Protein AF-S8CR23-F1 (afdb_monomer)

Radius of gyration: 21.3 Å; Cα contacts (8 Å, |Δi|>4): 115; chains: 1; bounding box: 45×24×59 Å

pLDDT: mean 76.9, std 15.99, range [38.66, 95.25]

Sequence (127 aa):
GEKVNIQELATNLATYKEQLQQVRELLADDPGNTEYLDMEKELSEVIALTEELLVAAKQSDGSSGHVSGNSSHLPSHASDDGAKFPVGTKVQAVWSEDGEWYDATVEAHTPNGYYVCYDGWGNREEV

Structure (mmCIF, N/CA/C/O backbone):
data_AF-S8CR23-F1
#
_entry.id   AF-S8CR23-F1
#
loop_
_atom_site.group_PDB
_atom_site.id
_atom_site.type_symbol
_atom_site.label_atom_id
_atom_site.label_alt_id
_atom_site.label_comp_id
_atom_site.label_asym_id
_atom_site.label_entity_id
_atom_site.label_seq_id
_atom_site.pdbx_PDB_ins_code
_atom_site.Cartn_x
_atom_site.Cartn_y
_atom_site.Cartn_z
_atom_site.occupancy
_atom_site.B_iso_or_equiv
_atom_site.auth_seq_id
_atom_site.auth_comp_id
_atom_site.auth_asym_id
_atom_site.auth_atom_id
_atom_site.pdbx_PDB_model_num
ATOM 1 N N . GLY A 1 1 ? 18.744 17.450 -7.350 1.00 40.81 1 GLY A N 1
ATOM 2 C CA . GLY A 1 1 ? 18.681 15.990 -7.504 1.00 40.81 1 GLY A CA 1
ATOM 3 C C . GLY A 1 1 ? 18.813 15.412 -6.127 1.00 40.81 1 GLY A C 1
ATOM 4 O O . GLY A 1 1 ? 19.928 15.343 -5.626 1.00 40.81 1 GLY A O 1
ATOM 5 N N . GLU A 1 2 ? 17.680 15.162 -5.485 1.00 50.97 2 GLU A N 1
ATOM 6 C CA . GLU A 1 2 ? 17.620 14.641 -4.124 1.00 50.97 2 GLU A CA 1
ATOM 7 C C . GLU A 1 2 ? 18.174 13.217 -4.149 1.00 50.97 2 GLU A C 1
ATOM 9 O O . GLU A 1 2 ? 17.614 12.329 -4.789 1.00 50.97 2 GLU A O 1
ATOM 14 N N . LYS A 1 3 ? 19.354 13.016 -3.560 1.00 52.97 3 LYS A N 1
ATOM 15 C CA . LYS A 1 3 ? 19.895 11.673 -3.385 1.00 52.97 3 LYS A CA 1
ATOM 16 C C . LYS A 1 3 ? 19.106 11.054 -2.247 1.00 52.97 3 LYS A C 1
ATOM 18 O O . LYS A 1 3 ? 19.399 11.329 -1.089 1.00 52.97 3 LYS A O 1
ATOM 23 N N . VAL A 1 4 ? 18.091 10.276 -2.594 1.00 58.81 4 VAL A N 1
ATOM 24 C CA . VAL A 1 4 ? 17.338 9.450 -1.655 1.00 58.81 4 VAL A CA 1
ATOM 25 C C . VAL A 1 4 ? 18.340 8.629 -0.835 1.00 58.81 4 VAL A C 1
ATOM 27 O O . VAL A 1 4 ? 19.022 7.749 -1.364 1.00 58.81 4 VAL A O 1
ATOM 30 N N . ASN A 1 5 ? 18.502 8.966 0.447 1.00 80.06 5 ASN A N 1
ATOM 31 C CA . ASN A 1 5 ? 19.404 8.243 1.336 1.00 80.06 5 ASN A CA 1
ATOM 32 C C . ASN A 1 5 ? 18.710 6.951 1.760 1.00 80.06 5 ASN A C 1
ATOM 34 O O . ASN A 1 5 ? 17.889 6.945 2.670 1.00 80.06 5 ASN A O 1
ATOM 38 N N . ILE A 1 6 ? 19.076 5.841 1.120 1.00 82.75 6 ILE A N 1
ATOM 39 C CA . ILE A 1 6 ? 18.570 4.490 1.421 1.00 82.75 6 ILE A CA 1
ATOM 40 C C . ILE A 1 6 ? 18.614 4.187 2.929 1.00 82.75 6 ILE A C 1
ATOM 42 O O . ILE A 1 6 ? 17.702 3.570 3.471 1.00 82.75 6 ILE A O 1
ATOM 46 N N . GLN A 1 7 ? 19.658 4.650 3.624 1.00 82.50 7 GLN A N 1
ATOM 47 C CA . GLN A 1 7 ? 19.806 4.469 5.069 1.00 82.50 7 GLN A CA 1
ATOM 48 C C . GLN A 1 7 ? 18.774 5.264 5.887 1.00 82.50 7 GLN A C 1
ATOM 50 O O . GLN A 1 7 ? 18.305 4.782 6.917 1.00 82.50 7 GLN A O 1
ATOM 55 N N . GLU A 1 8 ? 18.409 6.461 5.433 1.00 85.75 8 GLU A N 1
ATOM 56 C CA . GLU A 1 8 ? 17.377 7.283 6.068 1.00 85.75 8 GLU A CA 1
ATOM 57 C C . GLU A 1 8 ? 15.997 6.659 5.854 1.00 85.75 8 GLU A C 1
ATOM 59 O O . GLU A 1 8 ? 15.269 6.462 6.823 1.00 85.75 8 GLU A O 1
ATOM 64 N N . LEU A 1 9 ? 15.694 6.217 4.626 1.00 85.44 9 LEU A N 1
ATOM 65 C CA . LEU A 1 9 ? 14.462 5.478 4.330 1.00 85.44 9 LEU A CA 1
ATOM 66 C C . LEU A 1 9 ? 14.331 4.215 5.190 1.00 85.44 9 LEU A C 1
ATOM 68 O O . LEU A 1 9 ? 13.275 3.978 5.762 1.00 85.44 9 LEU A O 1
ATOM 72 N N . ALA A 1 10 ? 15.406 3.437 5.347 1.00 86.12 10 ALA A N 1
ATOM 73 C CA . ALA A 1 10 ? 15.400 2.239 6.189 1.00 86.12 10 ALA A CA 1
ATOM 74 C C . ALA A 1 10 ? 15.130 2.555 7.671 1.00 86.12 10 ALA A C 1
ATOM 76 O O . ALA A 1 10 ? 14.446 1.796 8.358 1.00 86.12 10 ALA A O 1
ATOM 77 N N . THR A 1 11 ? 15.670 3.673 8.163 1.00 90.38 11 THR A N 1
ATOM 78 C CA . THR A 1 11 ? 15.499 4.113 9.556 1.00 90.38 11 THR A CA 1
ATOM 79 C C . THR A 1 11 ? 14.073 4.610 9.798 1.00 90.38 11 THR A C 1
ATOM 81 O O . THR A 1 11 ? 13.433 4.211 10.774 1.00 90.38 11 THR A O 1
ATOM 84 N N . ASN A 1 12 ? 13.548 5.423 8.878 1.00 88.81 12 ASN A N 1
ATOM 85 C CA . ASN A 1 12 ? 12.168 5.902 8.916 1.00 88.81 12 ASN A CA 1
ATOM 86 C C . ASN A 1 12 ? 11.183 4.731 8.830 1.00 88.81 12 ASN A C 1
ATOM 88 O O . ASN A 1 12 ? 10.279 4.638 9.652 1.00 88.81 12 ASN A O 1
ATOM 92 N N . LEU A 1 13 ? 11.424 3.772 7.932 1.00 89.44 13 LEU A N 1
ATOM 93 C CA . LEU A 1 13 ? 10.622 2.557 7.806 1.00 89.44 13 LEU A CA 1
ATOM 94 C C . LEU A 1 13 ? 10.525 1.777 9.124 1.00 89.44 13 LEU A C 1
ATOM 96 O O . LEU A 1 13 ? 9.437 1.368 9.523 1.00 89.44 13 LEU A O 1
ATOM 100 N N . ALA A 1 14 ? 11.656 1.559 9.802 1.00 91.31 14 ALA A N 1
ATOM 101 C CA . ALA A 1 14 ? 11.671 0.865 11.088 1.00 91.31 14 ALA A CA 1
ATOM 102 C C . ALA A 1 14 ? 10.829 1.608 12.137 1.00 91.31 14 ALA A C 1
ATOM 104 O O . ALA A 1 14 ? 10.084 0.982 12.886 1.00 91.31 14 ALA A O 1
ATOM 105 N N . THR A 1 15 ? 10.901 2.940 12.129 1.00 93.38 15 THR A N 1
ATOM 106 C CA . THR A 1 15 ? 10.128 3.802 13.031 1.00 93.38 15 THR A CA 1
ATOM 107 C C . THR A 1 15 ? 8.630 3.700 12.747 1.00 93.38 15 THR A C 1
ATOM 109 O O . THR A 1 15 ? 7.846 3.486 13.667 1.00 93.38 15 THR A O 1
ATOM 112 N N . TYR A 1 16 ? 8.224 3.773 11.477 1.00 90.94 16 TYR A N 1
ATOM 113 C CA . TYR A 1 16 ? 6.819 3.646 11.087 1.00 90.94 16 TYR A CA 1
ATOM 114 C C . TYR A 1 16 ? 6.245 2.270 11.442 1.00 90.94 16 TYR A C 1
ATOM 116 O O . TYR A 1 16 ? 5.120 2.175 11.925 1.00 90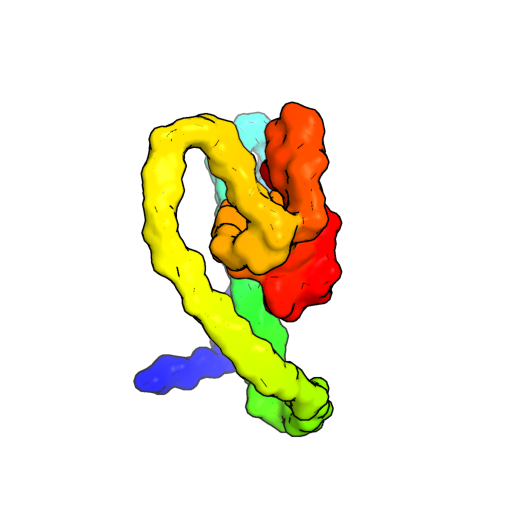.94 16 TYR A O 1
ATOM 124 N N . LYS A 1 17 ? 7.026 1.193 11.285 1.00 89.12 17 LYS A N 1
ATOM 125 C CA . LYS A 1 17 ? 6.604 -0.157 11.699 1.00 89.12 17 LYS A CA 1
ATOM 126 C C . LYS A 1 17 ? 6.379 -0.265 13.207 1.00 89.12 17 LYS A C 1
ATOM 128 O O . LYS A 1 17 ? 5.426 -0.920 13.625 1.00 89.12 17 LYS A O 1
ATOM 133 N N . GLU A 1 18 ? 7.222 0.379 14.011 1.00 95.25 18 GLU A N 1
ATOM 134 C CA . GLU A 1 18 ? 7.052 0.422 15.467 1.00 95.25 18 GLU A CA 1
ATOM 135 C C . GLU A 1 18 ? 5.790 1.208 15.853 1.00 95.25 18 GLU A C 1
ATOM 137 O O . GLU A 1 18 ? 4.976 0.728 16.640 1.00 95.25 18 GLU A O 1
ATOM 142 N N . GLN A 1 19 ? 5.558 2.358 15.217 1.00 92.25 19 GLN A N 1
ATOM 143 C CA . GLN A 1 19 ? 4.337 3.144 15.410 1.00 92.25 19 GLN A CA 1
ATOM 144 C C . GLN A 1 19 ? 3.077 2.352 15.029 1.00 92.25 19 GLN A C 1
ATOM 146 O O . GLN A 1 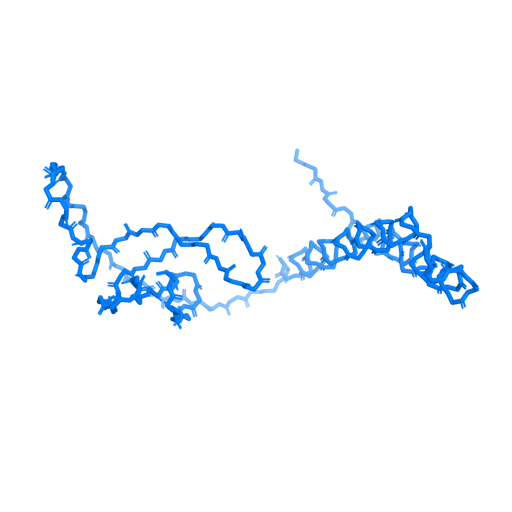19 ? 2.093 2.379 15.765 1.00 92.25 19 GLN A O 1
ATOM 151 N N . LEU A 1 20 ? 3.114 1.576 13.941 1.00 92.94 20 LEU A N 1
ATOM 152 C CA . LEU A 1 20 ? 1.986 0.744 13.512 1.00 92.94 20 LEU A CA 1
ATOM 153 C C . LEU A 1 20 ? 1.669 -0.330 14.551 1.00 92.94 20 LEU A C 1
ATOM 155 O O . LEU A 1 20 ? 0.506 -0.617 14.823 1.00 92.94 20 LEU A O 1
ATOM 159 N N . GLN A 1 21 ? 2.702 -0.909 15.163 1.00 92.19 21 GLN A N 1
ATOM 160 C CA . GLN A 1 21 ? 2.526 -1.868 16.245 1.00 92.19 21 GLN A CA 1
ATOM 161 C C . GLN A 1 21 ? 1.875 -1.226 17.477 1.00 92.19 21 GLN A C 1
ATOM 163 O O . GLN A 1 21 ? 0.982 -1.830 18.065 1.00 92.19 21 GLN A O 1
ATOM 168 N N . GLN A 1 22 ? 2.277 -0.008 17.845 1.00 93.12 22 GLN A N 1
ATOM 169 C CA . GLN A 1 22 ? 1.670 0.719 18.964 1.00 93.12 22 GLN A CA 1
ATOM 170 C C . GLN A 1 22 ? 0.199 1.057 18.697 1.00 93.12 22 GLN A C 1
ATOM 172 O O . GLN A 1 22 ? -0.643 0.851 19.568 1.00 93.12 22 GLN A O 1
ATOM 177 N N . VAL A 1 23 ? -0.132 1.513 17.485 1.00 91.69 23 VAL A N 1
ATOM 178 C CA . VAL A 1 23 ? -1.521 1.787 17.081 1.00 91.69 23 VAL A CA 1
ATOM 179 C C . VAL A 1 23 ? -2.359 0.508 17.115 1.00 91.69 23 VAL A C 1
ATOM 181 O O . VAL A 1 23 ? -3.474 0.521 17.626 1.00 91.69 23 VAL A O 1
ATOM 184 N N . ARG A 1 24 ? -1.804 -0.624 16.668 1.00 89.44 24 ARG A N 1
ATOM 185 C CA . ARG A 1 24 ? -2.459 -1.939 16.756 1.00 89.44 24 ARG A CA 1
ATOM 186 C C . ARG A 1 24 ? -2.707 -2.403 18.183 1.00 89.44 24 ARG A C 1
ATOM 188 O O . ARG A 1 24 ? -3.736 -3.017 18.443 1.00 89.44 24 ARG A O 1
ATOM 195 N N . GLU A 1 25 ? -1.784 -2.132 19.100 1.00 92.75 25 GLU A N 1
ATOM 196 C CA . GLU A 1 25 ? -1.972 -2.442 20.519 1.00 92.75 25 GLU A CA 1
ATOM 197 C C . GLU A 1 25 ? -3.094 -1.589 21.125 1.00 92.75 25 GLU A C 1
ATOM 199 O O . GLU A 1 25 ? -3.952 -2.116 21.830 1.00 92.75 25 GLU A O 1
ATOM 204 N N . LEU A 1 26 ? -3.158 -0.302 20.773 1.00 91.06 26 LEU A N 1
ATOM 205 C CA . LEU A 1 26 ? -4.249 0.585 21.186 1.00 91.06 26 LEU A CA 1
ATOM 206 C C . LEU A 1 26 ? -5.597 0.167 20.580 1.00 91.06 26 LEU A C 1
ATOM 208 O O . LEU A 1 26 ? -6.602 0.172 21.282 1.00 91.06 26 LEU A O 1
ATOM 212 N N . LEU A 1 27 ? -5.621 -0.264 19.316 1.00 89.56 27 LEU A N 1
ATOM 213 C CA . LEU A 1 27 ? -6.810 -0.830 18.665 1.00 89.56 27 LEU A CA 1
ATOM 214 C C . LEU A 1 27 ? -7.241 -2.173 19.258 1.00 89.56 27 LEU A C 1
ATOM 216 O O . LEU A 1 27 ? -8.412 -2.531 19.169 1.00 89.56 27 LEU A O 1
ATOM 220 N N . ALA A 1 28 ? -6.322 -2.937 19.849 1.00 90.19 28 ALA A N 1
ATOM 221 C CA . ALA A 1 28 ? -6.676 -4.164 20.552 1.00 90.19 28 ALA A CA 1
ATOM 222 C C . ALA A 1 28 ? -7.431 -3.873 21.861 1.00 90.19 28 ALA A C 1
ATOM 224 O O . ALA A 1 28 ? -8.288 -4.669 22.249 1.00 90.19 28 ALA A O 1
ATOM 225 N N . ASP A 1 29 ? -7.126 -2.748 22.515 1.00 91.81 29 ASP A N 1
ATOM 226 C CA . ASP A 1 29 ? -7.823 -2.278 23.718 1.00 91.81 29 ASP A CA 1
ATOM 227 C C . ASP A 1 29 ? -9.133 -1.543 23.369 1.00 91.81 29 ASP A C 1
ATOM 229 O O . ASP A 1 29 ? -10.167 -1.809 23.984 1.00 91.81 29 ASP A O 1
ATOM 233 N N . ASP A 1 30 ? -9.124 -0.701 22.326 1.00 91.12 30 ASP A N 1
ATOM 234 C CA . ASP A 1 30 ? -10.298 0.025 21.825 1.00 91.12 30 ASP A CA 1
ATOM 235 C C . ASP A 1 30 ? -10.480 -0.113 20.296 1.00 91.12 30 ASP A C 1
ATOM 237 O O . ASP A 1 30 ? -10.126 0.783 19.521 1.00 91.12 30 ASP A O 1
ATOM 241 N N . PRO A 1 31 ? -11.078 -1.224 19.823 1.00 86.50 31 PRO A N 1
ATOM 242 C CA . PRO A 1 31 ? -11.252 -1.495 18.391 1.00 86.50 31 PRO A CA 1
ATOM 243 C C . PRO A 1 31 ? -12.283 -0.582 17.711 1.00 86.50 31 PRO A C 1
ATOM 245 O O . PRO A 1 31 ? -12.432 -0.618 16.491 1.00 86.50 31 PRO A O 1
ATOM 248 N N . GLY A 1 32 ? -13.035 0.204 18.489 1.00 87.69 32 GLY A N 1
ATOM 249 C CA . GLY A 1 32 ? -14.004 1.175 17.988 1.00 87.69 32 GLY A CA 1
ATOM 250 C C . GLY A 1 32 ? -13.413 2.556 17.711 1.00 87.69 32 GLY A C 1
ATOM 251 O O . GLY A 1 32 ? -14.145 3.411 17.206 1.00 87.69 32 GLY A O 1
ATOM 252 N N . ASN A 1 33 ? -12.134 2.797 18.033 1.00 89.00 33 ASN A N 1
ATOM 253 C CA . ASN A 1 33 ? -11.539 4.109 17.827 1.00 89.00 33 ASN A CA 1
ATOM 254 C C . ASN A 1 33 ? -11.218 4.347 16.349 1.00 89.00 33 ASN A C 1
ATOM 256 O O . ASN A 1 33 ? -10.214 3.865 15.821 1.00 89.00 33 ASN A O 1
ATOM 260 N N . THR A 1 34 ? -12.056 5.145 15.692 1.00 90.12 34 THR A N 1
ATOM 261 C CA . THR A 1 34 ? -11.879 5.507 14.284 1.00 90.12 34 THR A CA 1
ATOM 262 C C . THR A 1 34 ? -10.564 6.242 14.041 1.00 90.12 34 THR A C 1
ATOM 264 O O . THR A 1 34 ? -9.928 5.979 13.033 1.00 90.12 34 THR A O 1
ATOM 267 N N . GLU A 1 35 ? -10.091 7.069 14.984 1.00 91.62 35 GLU A N 1
ATOM 268 C CA . GLU A 1 35 ? -8.811 7.778 14.822 1.00 91.62 35 GLU A CA 1
ATOM 269 C C . GLU A 1 35 ? -7.620 6.815 14.739 1.00 91.62 35 GLU A C 1
ATOM 271 O O . GLU A 1 35 ? -6.702 7.034 13.951 1.00 91.62 35 GLU A O 1
ATOM 276 N N . TYR A 1 36 ? -7.628 5.730 15.521 1.00 89.94 36 TYR A N 1
ATOM 277 C CA . TYR A 1 36 ? -6.573 4.719 15.440 1.00 89.94 36 TYR A CA 1
ATOM 278 C C . TYR A 1 36 ? -6.713 3.835 14.198 1.00 89.94 36 TYR A C 1
ATOM 280 O O . TYR A 1 36 ? -5.697 3.422 13.649 1.00 89.94 36 TYR A O 1
ATOM 288 N N . LEU A 1 37 ? -7.936 3.570 13.727 1.00 86.19 37 LEU A N 1
ATOM 289 C CA . LEU A 1 37 ? -8.165 2.834 12.477 1.00 86.19 37 LEU A CA 1
ATOM 290 C C . LEU A 1 37 ? -7.668 3.622 11.260 1.00 86.19 37 LEU A C 1
ATOM 292 O O . LEU A 1 37 ? -6.985 3.060 10.404 1.00 86.19 37 LEU A O 1
ATOM 296 N N . ASP A 1 38 ? -7.976 4.919 11.199 1.00 91.44 38 ASP A N 1
ATOM 297 C CA . ASP A 1 38 ? -7.472 5.811 10.156 1.00 91.44 38 ASP A CA 1
ATOM 298 C C . ASP A 1 38 ? -5.939 5.903 10.226 1.00 91.44 38 ASP A C 1
ATOM 300 O O . ASP A 1 38 ? -5.266 5.682 9.220 1.00 91.44 38 ASP A O 1
ATOM 304 N N . MET A 1 39 ? -5.372 6.081 11.425 1.00 89.38 39 MET A N 1
ATOM 305 C CA . MET A 1 39 ? -3.919 6.128 11.615 1.00 89.38 39 MET A CA 1
ATOM 306 C C . MET A 1 39 ? -3.223 4.809 11.247 1.00 89.38 39 MET A C 1
ATOM 308 O O . MET A 1 39 ? -2.139 4.842 10.670 1.00 89.38 39 MET A O 1
ATOM 312 N N . GLU A 1 40 ? -3.819 3.646 11.544 1.00 89.81 40 GLU A N 1
ATOM 313 C CA . GLU A 1 40 ? -3.293 2.344 11.109 1.00 89.81 40 GLU A CA 1
ATOM 314 C C . GLU A 1 40 ? -3.221 2.279 9.581 1.00 89.81 40 GLU A C 1
ATOM 316 O O . GLU A 1 40 ? -2.192 1.889 9.021 1.00 89.81 40 GLU A O 1
ATOM 321 N N . LYS A 1 41 ? -4.302 2.692 8.910 1.00 88.75 41 LYS A N 1
ATOM 322 C CA . LYS A 1 41 ? -4.408 2.667 7.453 1.00 88.75 41 LYS A CA 1
ATOM 323 C C . LYS A 1 41 ? -3.394 3.610 6.805 1.00 88.75 41 LYS A C 1
ATOM 325 O O . LYS A 1 41 ? -2.614 3.159 5.968 1.00 88.75 41 LYS A O 1
ATOM 330 N N . GLU A 1 42 ? -3.357 4.874 7.220 1.00 91.38 42 GLU A N 1
ATOM 331 C CA . GLU A 1 42 ? -2.413 5.871 6.698 1.00 91.38 42 GLU A CA 1
ATOM 332 C C . GLU A 1 42 ? -0.961 5.424 6.906 1.00 91.38 42 GLU A C 1
ATOM 334 O O . GLU A 1 42 ? -0.139 5.468 5.990 1.00 91.38 42 GLU A O 1
ATOM 339 N N . LEU A 1 43 ? -0.636 4.924 8.100 1.00 91.31 43 LEU A N 1
ATOM 340 C CA . LEU A 1 43 ? 0.717 4.486 8.417 1.00 91.31 43 LEU A CA 1
ATOM 341 C C . LEU A 1 43 ? 1.119 3.235 7.626 1.00 91.31 43 LEU A C 1
ATOM 343 O O . LEU A 1 43 ? 2.276 3.113 7.222 1.00 91.31 43 LEU A O 1
ATOM 347 N N . SER A 1 44 ? 0.177 2.325 7.362 1.00 86.00 44 SER A N 1
ATOM 348 C CA . SER A 1 44 ? 0.420 1.155 6.514 1.00 86.00 44 SER A CA 1
ATOM 349 C C . SER A 1 44 ? 0.744 1.533 5.063 1.00 86.00 44 SER A C 1
ATOM 351 O O . SER A 1 44 ? 1.667 0.959 4.485 1.00 86.00 44 SER A O 1
ATOM 353 N N . GLU A 1 45 ? 0.069 2.547 4.512 1.00 92.38 45 GLU A N 1
ATOM 354 C CA . GLU A 1 45 ? 0.319 3.068 3.163 1.00 92.38 45 GLU A CA 1
ATOM 355 C C . GLU A 1 45 ? 1.706 3.722 3.073 1.00 92.38 45 GLU A C 1
ATOM 357 O O . GLU A 1 45 ? 2.499 3.405 2.186 1.00 92.38 45 GLU A O 1
ATOM 362 N N . VAL A 1 46 ? 2.066 4.552 4.059 1.00 90.69 46 VAL A N 1
ATOM 363 C CA . VAL A 1 46 ? 3.391 5.193 4.124 1.00 90.69 46 VAL A CA 1
ATOM 364 C C . VAL A 1 46 ? 4.517 4.160 4.229 1.00 90.69 46 VAL A C 1
ATOM 366 O O . VAL A 1 46 ? 5.568 4.321 3.599 1.00 90.69 46 VAL A O 1
ATOM 369 N N . ILE A 1 47 ? 4.316 3.089 5.005 1.00 89.69 47 ILE A N 1
ATOM 370 C CA . ILE A 1 47 ? 5.269 1.975 5.099 1.00 89.69 47 ILE A CA 1
ATOM 371 C C . ILE A 1 47 ? 5.439 1.321 3.729 1.00 89.69 47 ILE A C 1
ATOM 373 O O . ILE A 1 47 ? 6.577 1.200 3.282 1.00 89.69 47 ILE A O 1
ATOM 377 N N . ALA A 1 48 ? 4.346 0.963 3.052 1.00 89.38 48 ALA A N 1
ATOM 378 C CA . ALA A 1 48 ? 4.391 0.305 1.747 1.00 89.38 48 ALA A CA 1
ATOM 379 C C . ALA A 1 48 ? 5.130 1.154 0.698 1.00 89.38 48 ALA A C 1
ATOM 381 O O . ALA A 1 48 ? 6.072 0.672 0.066 1.00 89.38 48 ALA A O 1
ATOM 382 N N . LEU A 1 49 ? 4.796 2.446 0.599 1.00 87.62 49 LEU A N 1
ATOM 383 C CA . LEU A 1 49 ? 5.475 3.388 -0.297 1.00 87.62 49 LEU A CA 1
ATOM 384 C C . LEU A 1 49 ? 6.972 3.508 0.028 1.00 87.62 49 LEU A C 1
ATOM 386 O O . LEU A 1 49 ? 7.821 3.533 -0.862 1.00 87.62 49 LEU A O 1
ATOM 390 N N . THR A 1 50 ? 7.331 3.542 1.314 1.00 87.38 50 THR A N 1
ATOM 391 C CA . THR A 1 50 ? 8.736 3.617 1.742 1.00 87.38 50 THR A CA 1
ATOM 392 C C . THR A 1 50 ? 9.503 2.330 1.410 1.00 87.38 50 THR A C 1
ATOM 394 O O . THR A 1 50 ? 10.673 2.401 1.022 1.00 87.38 50 THR A O 1
ATOM 397 N N . GLU A 1 51 ? 8.874 1.156 1.541 1.00 85.69 51 GLU A N 1
ATOM 398 C CA . GLU A 1 51 ? 9.466 -0.126 1.132 1.00 85.69 51 GLU A CA 1
ATOM 399 C C . GLU A 1 51 ? 9.696 -0.175 -0.377 1.00 85.69 51 GLU A C 1
ATOM 401 O O . GLU A 1 51 ? 10.788 -0.561 -0.800 1.00 85.69 51 GLU A O 1
ATOM 406 N N . GLU A 1 52 ? 8.728 0.276 -1.177 1.00 88.25 52 GLU A N 1
ATOM 407 C CA . GLU A 1 52 ? 8.858 0.350 -2.633 1.00 88.25 52 GLU A CA 1
ATOM 408 C C . GLU A 1 52 ? 10.029 1.250 -3.044 1.00 88.25 52 GLU A C 1
ATOM 410 O O . GLU A 1 52 ? 10.912 0.825 -3.796 1.00 88.25 52 GLU A O 1
ATOM 415 N N . LEU A 1 53 ? 10.110 2.460 -2.482 1.00 86.81 53 LEU A N 1
ATOM 416 C CA . LEU A 1 53 ? 11.212 3.387 -2.747 1.00 86.81 53 LEU A CA 1
ATOM 417 C C . LEU A 1 53 ? 12.571 2.793 -2.358 1.00 86.81 53 LEU A C 1
ATOM 419 O O . LEU A 1 53 ? 13.561 2.976 -3.071 1.00 86.81 53 LEU A O 1
ATOM 423 N N . LEU A 1 54 ? 12.638 2.059 -1.244 1.00 84.81 54 LEU A N 1
ATOM 424 C CA . LEU A 1 54 ? 13.863 1.407 -0.785 1.00 84.81 54 LEU A CA 1
ATOM 425 C C . LEU A 1 54 ? 14.280 0.248 -1.703 1.00 84.81 54 LEU A C 1
ATOM 427 O O . LEU A 1 54 ? 15.475 0.065 -1.956 1.00 84.81 54 LEU A O 1
ATOM 431 N N . VAL A 1 55 ? 13.318 -0.512 -2.228 1.00 83.62 55 VAL A N 1
ATOM 432 C CA . VAL A 1 55 ? 13.549 -1.572 -3.219 1.00 83.62 55 VAL A CA 1
ATOM 433 C C . VAL A 1 55 ? 14.032 -0.970 -4.540 1.00 83.62 55 VAL A C 1
ATOM 435 O O . VAL A 1 55 ? 15.095 -1.364 -5.029 1.00 83.62 55 VAL A O 1
ATOM 438 N N . ALA A 1 56 ? 13.340 0.045 -5.062 1.00 83.62 56 ALA A N 1
ATOM 439 C CA . ALA A 1 56 ? 13.703 0.735 -6.298 1.00 83.62 56 ALA A CA 1
ATOM 440 C C . ALA A 1 56 ? 15.107 1.363 -6.219 1.00 83.62 56 ALA A C 1
ATOM 442 O O . ALA A 1 56 ? 15.917 1.214 -7.141 1.00 83.62 56 ALA A O 1
ATOM 443 N N . ALA A 1 57 ? 15.436 1.993 -5.086 1.00 78.50 57 ALA A N 1
ATOM 444 C CA . ALA A 1 57 ? 16.752 2.580 -4.833 1.00 78.50 57 ALA A CA 1
ATOM 445 C C . ALA A 1 57 ? 17.870 1.528 -4.696 1.00 78.50 57 ALA A C 1
ATOM 447 O O . ALA A 1 57 ? 19.033 1.818 -4.975 1.00 78.50 57 ALA A O 1
ATOM 448 N N . LYS A 1 58 ? 17.545 0.295 -4.286 1.00 72.50 58 LYS A N 1
ATOM 449 C CA . LYS A 1 58 ? 18.505 -0.816 -4.181 1.00 72.50 58 LYS A CA 1
ATOM 450 C C . LYS A 1 58 ? 18.709 -1.555 -5.508 1.00 72.50 58 LYS A C 1
ATOM 452 O O . LYS A 1 58 ? 19.773 -2.1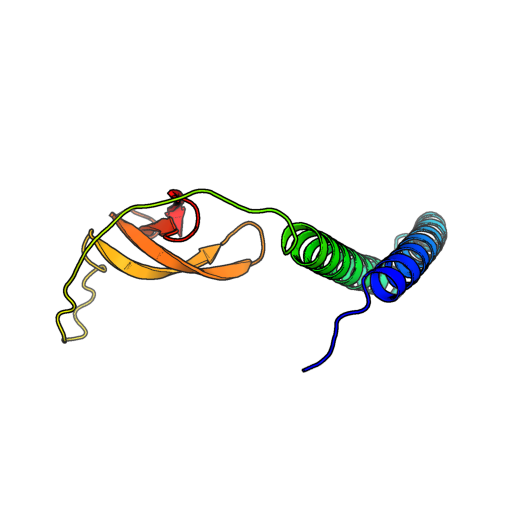30 -5.721 1.00 72.50 58 LYS A O 1
ATOM 457 N N . GLN A 1 59 ? 17.724 -1.524 -6.408 1.00 65.38 59 GLN A N 1
ATOM 458 C CA . GLN A 1 59 ? 17.804 -2.124 -7.746 1.00 65.38 59 GLN A CA 1
ATOM 459 C C . GLN A 1 59 ? 18.583 -1.273 -8.760 1.00 65.38 59 GLN A C 1
ATOM 461 O O . GLN A 1 59 ? 18.965 -1.778 -9.814 1.00 65.38 59 GLN A O 1
ATOM 466 N N . SER A 1 60 ? 18.875 -0.008 -8.452 1.00 61.03 60 SER A N 1
ATOM 467 C CA . SER A 1 60 ? 19.548 0.912 -9.380 1.00 61.03 60 SER A CA 1
ATOM 468 C C . SER A 1 60 ? 21.059 0.650 -9.565 1.00 61.03 60 SER A C 1
ATOM 470 O O . SER A 1 60 ? 21.676 1.310 -10.398 1.00 61.03 60 SER A O 1
ATOM 472 N N . ASP A 1 61 ? 21.655 -0.314 -8.845 1.00 55.78 61 ASP A N 1
ATOM 473 C CA . ASP A 1 61 ? 23.097 -0.651 -8.892 1.00 55.78 61 ASP A CA 1
ATOM 474 C C . ASP A 1 61 ? 23.404 -2.047 -9.503 1.00 55.78 61 ASP A C 1
ATOM 476 O O . ASP A 1 61 ? 24.508 -2.568 -9.371 1.00 55.78 61 ASP A O 1
ATOM 480 N N . GLY A 1 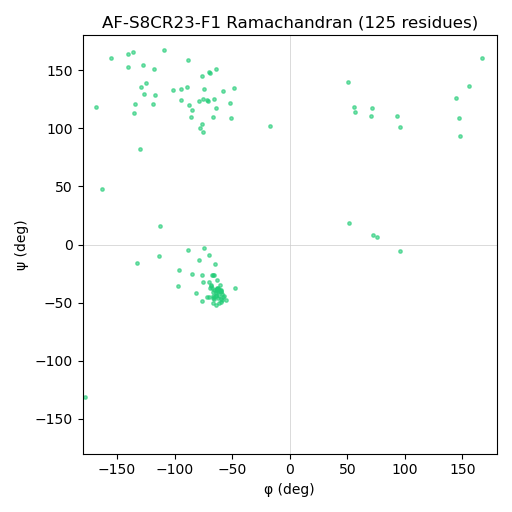62 ? 22.454 -2.682 -10.208 1.00 48.66 62 GLY A N 1
ATOM 481 C CA . GLY A 1 62 ? 22.635 -4.021 -10.802 1.00 48.66 62 GLY A CA 1
ATOM 482 C C . GLY A 1 62 ? 22.131 -4.142 -12.245 1.00 48.66 62 GLY A C 1
ATOM 483 O O . GLY A 1 62 ? 20.939 -4.070 -12.509 1.00 48.66 62 GLY A O 1
ATOM 484 N N . SER A 1 63 ? 23.052 -4.346 -13.188 1.00 51.31 63 SER A N 1
ATOM 485 C CA . SER A 1 63 ? 22.838 -4.366 -14.644 1.00 51.31 63 SER A CA 1
ATOM 486 C C . SER A 1 63 ? 22.047 -5.569 -15.205 1.00 51.31 63 SER A C 1
ATOM 488 O O . SER A 1 63 ? 22.261 -6.705 -14.792 1.00 51.31 63 SER A O 1
ATOM 490 N N . SER A 1 64 ? 21.319 -5.281 -16.298 1.00 49.12 64 SER A N 1
ATOM 491 C CA . SER A 1 64 ? 20.988 -6.117 -17.475 1.00 49.12 64 SER A CA 1
ATOM 492 C C . SER A 1 64 ? 19.687 -6.932 -17.528 1.00 49.12 64 SER A C 1
ATOM 494 O O . SER A 1 64 ? 19.596 -8.038 -17.007 1.00 49.12 64 SER A O 1
ATOM 496 N N . GLY A 1 65 ? 18.793 -6.470 -18.415 1.00 48.59 65 GLY A N 1
ATOM 497 C CA . GLY A 1 65 ? 18.160 -7.341 -19.408 1.00 48.59 65 GLY A CA 1
ATOM 498 C C . GLY A 1 65 ? 16.729 -6.973 -19.793 1.00 48.59 65 GLY A C 1
ATOM 499 O O . GLY A 1 65 ? 15.812 -7.495 -19.183 1.00 48.59 65 GLY A O 1
ATOM 500 N N . HIS A 1 66 ? 16.531 -6.192 -20.863 1.00 42.62 66 HIS A N 1
ATOM 501 C CA . HIS A 1 66 ? 15.660 -6.627 -21.966 1.00 42.62 66 HIS A CA 1
ATOM 502 C C . HIS A 1 66 ? 15.787 -5.723 -23.201 1.00 42.62 66 HIS A C 1
ATOM 504 O O . HIS A 1 66 ? 15.510 -4.527 -23.179 1.00 42.62 66 HIS A O 1
ATOM 510 N N . VAL A 1 67 ? 16.220 -6.340 -24.297 1.00 56.88 67 VAL A N 1
ATOM 511 C CA . VAL A 1 67 ? 16.098 -5.830 -25.661 1.00 56.88 67 VAL A CA 1
ATOM 512 C C . VAL A 1 67 ? 14.768 -6.310 -26.241 1.00 56.88 67 VAL A C 1
ATOM 514 O O . VAL A 1 67 ? 14.437 -7.485 -26.096 1.00 56.88 67 VAL A O 1
ATOM 517 N N . SER A 1 68 ? 14.044 -5.409 -26.906 1.00 46.69 68 SER A N 1
ATOM 518 C CA . SER A 1 68 ? 12.988 -5.597 -27.930 1.00 46.69 68 SER A CA 1
ATOM 519 C C . SER A 1 68 ? 11.953 -4.492 -27.710 1.00 46.69 68 SER A C 1
ATOM 521 O O . SER A 1 68 ? 11.472 -4.328 -26.605 1.00 46.69 68 SER A O 1
ATOM 523 N N . GLY A 1 69 ? 11.555 -3.667 -28.664 1.00 39.25 69 GLY A N 1
ATOM 524 C CA . GLY A 1 69 ? 11.730 -3.726 -30.100 1.00 39.25 69 GLY A CA 1
ATOM 525 C C . GLY A 1 69 ? 10.491 -3.095 -30.731 1.00 39.25 69 GLY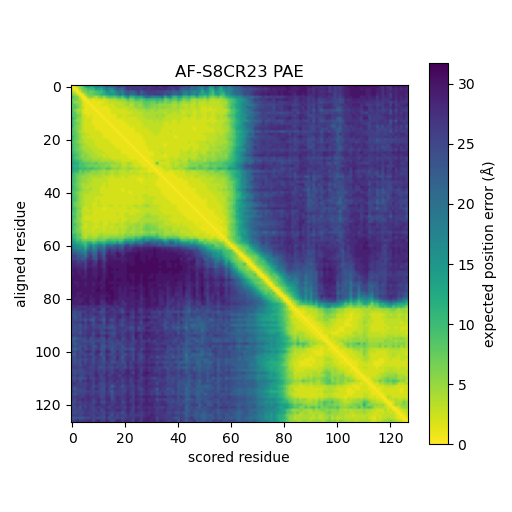 A C 1
ATOM 526 O O . GLY A 1 69 ? 9.440 -3.712 -30.727 1.00 39.25 69 GLY A O 1
ATOM 527 N N . ASN A 1 70 ? 10.681 -1.902 -31.302 1.00 42.97 70 ASN A N 1
ATOM 528 C CA . ASN A 1 70 ? 10.036 -1.406 -32.522 1.00 42.97 70 ASN A CA 1
ATOM 529 C C . ASN A 1 70 ? 8.531 -1.034 -32.508 1.00 42.97 70 ASN A C 1
ATOM 531 O O . ASN A 1 70 ? 7.689 -1.913 -32.439 1.00 42.97 70 ASN A O 1
ATOM 535 N N . SER A 1 71 ? 8.275 0.265 -32.775 1.00 52.41 71 SER A N 1
ATOM 536 C CA . SER A 1 71 ? 7.261 0.847 -33.693 1.00 52.41 71 SER A CA 1
ATOM 537 C C . SER A 1 71 ? 5.798 0.381 -33.585 1.00 52.41 71 SER A C 1
ATOM 539 O O . SER A 1 71 ? 5.501 -0.795 -33.565 1.00 52.41 71 SER A O 1
ATOM 541 N N . SER A 1 72 ? 4.761 1.202 -33.697 1.00 53.25 72 SER A N 1
ATOM 542 C CA . SER A 1 72 ? 4.582 2.537 -34.258 1.00 53.25 72 SER A CA 1
ATOM 543 C C . SER A 1 72 ? 3.060 2.759 -34.351 1.00 53.25 72 SER A C 1
ATOM 545 O O . SER A 1 72 ? 2.326 1.783 -34.462 1.00 53.25 72 SER A O 1
ATOM 547 N N . HIS A 1 73 ? 2.634 4.021 -34.459 1.00 38.66 73 HIS A N 1
ATOM 548 C CA . HIS A 1 73 ? 1.334 4.481 -34.992 1.00 38.66 73 HIS A CA 1
ATOM 549 C C . HIS A 1 73 ? 0.214 4.766 -33.981 1.00 38.66 73 HIS A C 1
ATOM 551 O O . HIS A 1 73 ? -0.543 3.901 -33.562 1.00 38.66 73 HIS A O 1
ATOM 557 N N . LEU A 1 74 ? 0.054 6.066 -33.729 1.00 57.41 74 LEU A N 1
ATOM 558 C CA . LEU A 1 74 ? -1.244 6.711 -33.532 1.00 57.41 74 LEU A CA 1
ATOM 559 C C . LEU A 1 74 ? -2.014 6.731 -34.867 1.00 57.41 74 LEU A C 1
ATOM 561 O O . LEU A 1 74 ? -1.398 6.911 -35.923 1.00 57.41 74 LEU A O 1
ATOM 565 N N . PRO A 1 75 ? -3.350 6.642 -34.817 1.00 53.44 75 PRO A N 1
ATOM 566 C CA . PRO A 1 75 ? -4.190 7.701 -35.390 1.00 53.44 75 PRO A CA 1
ATOM 567 C C . PRO A 1 75 ? -5.325 8.082 -34.412 1.00 53.44 75 PRO A C 1
ATOM 569 O O . PRO A 1 75 ? -5.995 7.227 -33.853 1.00 53.44 75 PRO A O 1
ATOM 572 N N . SER A 1 76 ? -5.412 9.340 -33.972 1.00 48.97 76 SER A N 1
ATOM 573 C CA . SER A 1 76 ? -6.290 10.409 -34.492 1.00 48.97 76 SER A CA 1
ATOM 574 C C . SER A 1 76 ? -7.807 10.128 -34.515 1.00 48.97 76 SER A C 1
ATOM 576 O O . SER A 1 76 ? -8.275 9.380 -35.361 1.00 48.97 76 SER A O 1
ATOM 578 N N . HIS A 1 77 ? -8.530 10.901 -33.686 1.00 50.19 77 HIS A N 1
ATOM 579 C CA . HIS A 1 77 ? -9.868 11.489 -33.895 1.00 50.19 77 HIS A CA 1
ATOM 580 C C . HIS A 1 77 ? -11.057 10.569 -34.252 1.00 50.19 77 HIS A C 1
ATOM 582 O O . HIS A 1 77 ? -11.150 10.101 -35.380 1.00 50.19 77 HIS A O 1
ATOM 588 N N . ALA A 1 78 ? -12.082 10.525 -33.388 1.00 40.66 78 ALA A N 1
ATOM 589 C CA . ALA A 1 78 ? -13.349 11.261 -33.582 1.00 40.66 78 ALA A CA 1
ATOM 590 C C . ALA A 1 78 ? -14.540 10.625 -32.827 1.00 40.66 78 ALA A C 1
ATOM 592 O O . ALA A 1 78 ? -14.765 9.426 -32.910 1.00 40.66 78 ALA A O 1
ATOM 593 N N . SER A 1 79 ? -15.326 11.507 -32.204 1.00 40.47 79 SER A N 1
ATOM 594 C CA . SER A 1 79 ? -16.789 11.449 -32.059 1.00 40.47 79 SER A CA 1
ATOM 595 C C . SER A 1 79 ? -17.437 10.398 -31.147 1.00 40.47 79 SER A C 1
ATOM 597 O O . SER A 1 79 ? -17.519 9.212 -31.440 1.00 40.47 79 SER A O 1
ATOM 599 N N . ASP A 1 80 ? -17.979 10.941 -30.056 1.00 52.28 80 ASP A N 1
ATOM 600 C CA . ASP A 1 80 ? -19.291 10.656 -29.467 1.00 52.28 80 ASP A CA 1
ATOM 601 C C . ASP A 1 80 ? -20.275 9.940 -30.413 1.00 52.28 80 ASP A C 1
ATOM 603 O O . ASP A 1 80 ? -20.856 10.557 -31.296 1.00 52.28 80 ASP A O 1
ATOM 607 N N . ASP A 1 81 ? -20.429 8.632 -30.214 1.00 41.12 81 ASP A N 1
ATOM 608 C CA . ASP A 1 81 ? -21.544 7.806 -30.702 1.00 41.12 81 ASP A CA 1
ATOM 609 C C . ASP A 1 81 ? -21.561 6.487 -29.904 1.00 41.12 81 ASP A C 1
ATOM 611 O O . ASP A 1 81 ? -21.553 5.399 -30.466 1.00 41.12 81 ASP A O 1
ATOM 615 N N . GLY A 1 82 ? -21.460 6.540 -28.566 1.00 51.22 82 GLY A N 1
ATOM 616 C CA . GLY A 1 82 ? -21.531 5.340 -27.704 1.00 51.22 82 GLY A CA 1
ATOM 617 C C . GLY A 1 82 ? -20.592 4.179 -28.093 1.00 51.22 82 GLY A C 1
ATOM 618 O O . GLY A 1 82 ? -20.830 3.029 -27.714 1.00 51.22 82 GLY A O 1
ATOM 619 N N . ALA A 1 83 ? -19.559 4.459 -28.891 1.00 57.41 83 ALA A N 1
ATOM 620 C CA . ALA A 1 83 ? -18.753 3.459 -29.560 1.00 57.41 83 ALA A CA 1
ATOM 621 C C . ALA A 1 83 ? -17.660 3.005 -28.600 1.00 57.41 83 ALA A C 1
ATOM 623 O O . ALA A 1 83 ? -16.738 3.749 -28.269 1.00 57.41 83 ALA A O 1
ATOM 624 N N . LYS A 1 84 ? -17.800 1.768 -28.128 1.00 69.81 84 LYS A N 1
ATOM 625 C CA . LYS A 1 84 ? -16.812 1.092 -27.294 1.00 69.81 84 LYS A CA 1
ATOM 626 C C . LYS A 1 84 ? -15.407 1.212 -27.903 1.00 69.81 84 LYS A C 1
ATOM 628 O O . LYS A 1 84 ? -15.248 0.971 -29.100 1.00 69.81 84 LYS A O 1
ATOM 633 N N . PHE A 1 85 ? -14.397 1.541 -27.090 1.00 79.62 85 PHE A N 1
ATOM 634 C CA . PHE A 1 85 ? -12.996 1.648 -27.531 1.00 79.62 85 PHE A CA 1
ATOM 635 C C . PHE A 1 85 ? -12.560 0.384 -28.280 1.00 79.62 85 PHE A C 1
ATOM 637 O O . PHE A 1 85 ? -12.642 -0.687 -27.689 1.00 79.62 85 PHE A O 1
ATOM 644 N N . PRO A 1 86 ? -12.105 0.438 -29.543 1.00 79.56 86 PRO A N 1
ATOM 645 C CA . PRO A 1 86 ? -11.792 -0.775 -30.293 1.00 79.56 86 PRO A CA 1
ATOM 646 C C . PRO A 1 86 ? -10.634 -1.565 -29.664 1.00 79.56 86 PRO A C 1
ATOM 648 O O . PRO A 1 86 ? -9.735 -0.990 -29.047 1.00 79.56 86 PRO A O 1
ATOM 651 N N . VAL A 1 87 ? -10.641 -2.889 -29.844 1.00 84.31 87 VAL A N 1
ATOM 652 C CA . VAL A 1 87 ? -9.543 -3.767 -29.403 1.00 84.31 87 VAL A CA 1
ATOM 653 C C . VAL A 1 87 ? -8.227 -3.326 -30.055 1.00 84.31 87 VAL A C 1
ATOM 655 O O . VAL A 1 87 ? -8.179 -3.077 -31.258 1.00 84.31 87 VAL A O 1
ATOM 658 N N . GLY A 1 88 ? -7.173 -3.211 -29.251 1.00 81.19 88 GLY A N 1
ATOM 659 C CA . GLY A 1 88 ? -5.862 -2.669 -29.601 1.00 81.19 88 GLY A CA 1
ATOM 660 C C . GLY A 1 88 ? -5.676 -1.189 -29.251 1.00 81.19 88 GLY A C 1
ATOM 661 O O . GLY A 1 88 ? -4.571 -0.669 -29.402 1.00 81.19 88 GLY A O 1
ATOM 662 N N . THR A 1 89 ? -6.718 -0.496 -28.777 1.00 82.19 89 THR A N 1
ATOM 663 C CA . THR A 1 89 ? -6.619 0.919 -28.377 1.00 82.19 89 THR A CA 1
ATOM 664 C C . THR A 1 89 ? -5.891 1.060 -27.046 1.00 82.19 89 THR A C 1
ATOM 666 O O . THR A 1 89 ? -6.220 0.357 -26.091 1.00 82.19 89 THR A O 1
ATOM 669 N N . LYS A 1 90 ? -4.941 2.000 -26.971 1.00 83.38 90 LYS A N 1
ATOM 670 C CA . LYS A 1 90 ? -4.297 2.405 -25.715 1.00 83.38 90 LYS A CA 1
ATOM 671 C C . LYS A 1 90 ? -5.244 3.282 -24.899 1.00 83.38 90 LYS A C 1
ATOM 673 O O . LYS A 1 90 ? -5.736 4.291 -25.402 1.00 83.38 90 LYS A O 1
ATOM 678 N N . VAL A 1 91 ? -5.488 2.889 -23.660 1.00 85.00 91 VAL A N 1
ATOM 679 C CA . VAL A 1 91 ? -6.356 3.552 -22.683 1.00 85.00 91 VAL A CA 1
ATOM 680 C C . VAL A 1 91 ? -5.654 3.573 -21.327 1.00 85.00 91 VAL A C 1
ATOM 682 O O . VAL A 1 91 ? -4.687 2.849 -21.122 1.00 85.00 91 VAL A O 1
ATOM 685 N N . GLN A 1 92 ? -6.138 4.380 -20.389 1.00 87.31 92 GLN A N 1
ATOM 686 C CA . GLN A 1 92 ? -5.707 4.280 -18.995 1.00 87.31 92 GLN A CA 1
ATOM 687 C C . GLN A 1 92 ? -6.784 3.548 -18.205 1.00 87.31 92 GLN A C 1
ATOM 689 O O . GLN A 1 92 ? -7.968 3.860 -18.348 1.00 87.31 92 GLN A O 1
ATOM 694 N N . ALA A 1 93 ? -6.377 2.576 -17.399 1.00 82.81 93 ALA A N 1
ATOM 695 C CA . ALA A 1 93 ? -7.275 1.771 -16.588 1.00 82.81 93 ALA A CA 1
ATOM 696 C C . ALA A 1 93 ? -6.861 1.838 -15.121 1.00 82.81 93 ALA A C 1
ATOM 698 O O . ALA A 1 93 ? -5.669 1.800 -14.806 1.00 82.81 93 ALA A O 1
ATOM 699 N N . VAL A 1 94 ? -7.853 1.933 -14.238 1.00 82.12 94 VAL A N 1
ATOM 700 C CA . VAL A 1 94 ? -7.634 1.834 -12.796 1.00 82.12 94 VAL A CA 1
ATOM 701 C C . VAL A 1 94 ? -7.300 0.391 -12.478 1.00 82.12 94 VAL A C 1
ATOM 703 O O . VAL A 1 94 ? -8.066 -0.497 -12.836 1.00 82.12 94 VAL A O 1
ATOM 706 N N . TRP A 1 95 ? -6.157 0.153 -11.852 1.00 79.56 95 TRP A N 1
ATOM 707 C CA . TRP A 1 95 ? -5.809 -1.181 -11.392 1.00 79.56 95 TRP A CA 1
ATOM 708 C C . TRP A 1 95 ? -6.546 -1.476 -10.091 1.00 79.56 95 TRP A C 1
ATOM 710 O O . TRP A 1 95 ? -6.435 -0.712 -9.135 1.00 79.56 95 TRP A O 1
ATOM 720 N N . SER A 1 96 ? -7.319 -2.563 -10.055 1.00 72.00 96 SER A N 1
ATOM 721 C CA . SER A 1 96 ? -8.195 -2.874 -8.917 1.00 72.00 96 SER A CA 1
ATOM 722 C C . SER A 1 96 ? -7.448 -3.174 -7.614 1.00 72.00 96 SER A C 1
ATOM 724 O O . SER A 1 96 ? -8.066 -3.157 -6.551 1.00 72.00 96 SER A O 1
ATOM 726 N N . GLU A 1 97 ? -6.148 -3.464 -7.693 1.00 63.78 97 GLU A N 1
ATOM 727 C CA . GLU A 1 97 ? -5.319 -3.799 -6.532 1.00 63.78 97 GLU A CA 1
ATOM 728 C C . GLU A 1 97 ? -4.963 -2.543 -5.717 1.00 63.78 97 GLU A C 1
ATOM 730 O O . GLU A 1 97 ? -5.230 -2.504 -4.517 1.00 63.78 97 GLU A O 1
ATOM 735 N N . ASP A 1 98 ? -4.485 -1.486 -6.381 1.00 76.50 98 ASP A N 1
ATOM 736 C CA . ASP A 1 98 ? -4.005 -0.256 -5.725 1.00 76.50 98 ASP A CA 1
ATOM 737 C C . ASP A 1 98 ? -4.864 0.990 -6.021 1.00 76.50 98 ASP A C 1
ATOM 739 O O . ASP A 1 98 ? -4.716 2.033 -5.389 1.00 76.50 98 ASP A O 1
ATOM 743 N N . GLY A 1 99 ? -5.800 0.914 -6.970 1.00 78.88 99 GLY A N 1
ATOM 744 C CA . GLY A 1 99 ? -6.693 2.020 -7.332 1.00 78.88 99 GLY A CA 1
ATOM 745 C C . GLY A 1 99 ? -6.043 3.134 -8.165 1.00 78.88 99 GLY A C 1
ATOM 746 O O . GLY A 1 99 ? -6.682 4.155 -8.436 1.00 78.88 99 GLY A O 1
ATOM 747 N N . GLU A 1 100 ? -4.798 2.952 -8.601 1.00 77.75 100 GLU A N 1
ATOM 748 C CA . GLU A 1 100 ? -4.075 3.895 -9.454 1.00 77.75 100 GLU A CA 1
ATOM 749 C C . GLU A 1 100 ? -4.314 3.658 -10.954 1.00 77.75 100 GLU A C 1
ATOM 751 O O . GLU A 1 100 ? -4.718 2.578 -11.386 1.00 77.75 100 GLU A O 1
ATOM 756 N N . TRP A 1 101 ? -4.070 4.689 -11.771 1.00 81.00 101 TRP A N 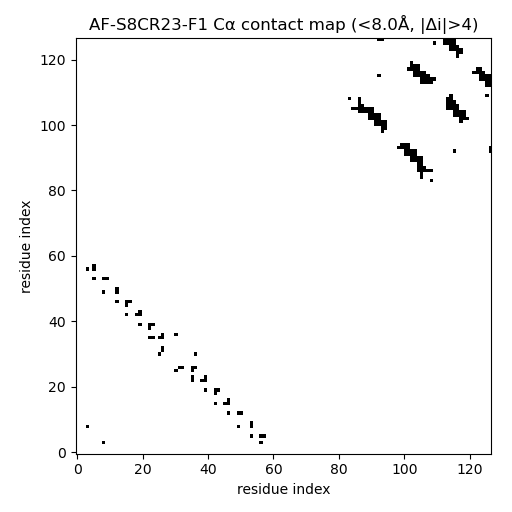1
ATOM 757 C CA . TRP A 1 101 ? -4.284 4.657 -13.220 1.00 81.00 101 TRP A CA 1
ATOM 758 C C . TRP A 1 101 ? -3.004 4.290 -13.965 1.00 81.00 101 TRP A C 1
ATOM 760 O O . TRP A 1 101 ? -2.010 5.011 -13.884 1.00 81.00 101 TRP A O 1
ATOM 770 N N . TYR A 1 102 ? -3.067 3.244 -14.785 1.00 81.00 102 TYR A N 1
ATOM 771 C CA . TYR A 1 102 ? -1.931 2.799 -15.592 1.00 81.00 102 TYR A CA 1
ATOM 772 C C . TYR A 1 102 ? -2.290 2.660 -17.069 1.00 81.00 102 TYR A C 1
ATOM 774 O O . TYR A 1 102 ? -3.448 2.431 -17.427 1.00 81.00 102 TYR A O 1
ATOM 782 N N . ASP A 1 103 ? -1.277 2.787 -17.929 1.00 83.44 103 ASP A N 1
ATOM 783 C CA . ASP A 1 103 ? -1.410 2.560 -19.365 1.00 83.44 103 ASP A CA 1
ATOM 784 C C . ASP A 1 103 ? -1.734 1.091 -19.657 1.00 83.44 103 ASP A C 1
ATOM 786 O O . ASP A 1 103 ? -1.023 0.165 -19.248 1.00 83.44 103 ASP A O 1
ATOM 790 N N . ALA A 1 104 ? -2.819 0.889 -20.393 1.00 87.12 104 ALA A N 1
ATOM 791 C CA . ALA A 1 104 ? -3.318 -0.413 -20.777 1.00 87.12 104 ALA A CA 1
ATOM 792 C C . ALA A 1 104 ? -3.829 -0.416 -22.221 1.00 87.12 104 ALA A C 1
ATOM 794 O O . ALA A 1 104 ? -4.113 0.609 -22.837 1.00 87.12 104 ALA A O 1
ATOM 795 N N . THR A 1 105 ? -3.986 -1.609 -22.773 1.00 87.44 105 THR A N 1
ATOM 796 C CA . THR A 1 105 ? -4.508 -1.838 -24.116 1.00 87.44 105 THR A CA 1
ATOM 797 C C . THR A 1 105 ? -5.804 -2.614 -24.036 1.00 87.44 105 THR A C 1
ATOM 799 O O . THR A 1 105 ? -5.838 -3.679 -23.430 1.00 87.44 105 THR A O 1
ATOM 802 N N . VAL A 1 106 ? -6.862 -2.130 -24.684 1.00 88.31 106 VAL A N 1
ATOM 803 C CA . VAL A 1 106 ? -8.126 -2.873 -24.770 1.00 88.31 106 VAL A CA 1
ATOM 804 C C . VAL A 1 106 ? -7.899 -4.170 -25.546 1.00 88.31 106 VAL A C 1
ATOM 806 O O . VAL A 1 106 ? -7.568 -4.133 -26.723 1.00 88.31 106 VAL A O 1
ATOM 809 N N . GLU A 1 107 ? -8.105 -5.316 -24.916 1.00 85.06 107 GLU A N 1
ATOM 810 C CA . GLU A 1 107 ? -7.998 -6.648 -25.525 1.00 85.06 107 GLU A CA 1
ATOM 811 C C . GLU A 1 107 ? -9.364 -7.186 -25.955 1.00 85.06 107 GLU A C 1
ATOM 813 O O . GLU A 1 107 ? -9.482 -7.859 -26.978 1.00 85.06 107 GLU A O 1
ATOM 818 N N . ALA A 1 108 ? -10.417 -6.890 -25.192 1.00 81.38 108 ALA A N 1
ATOM 819 C CA . AL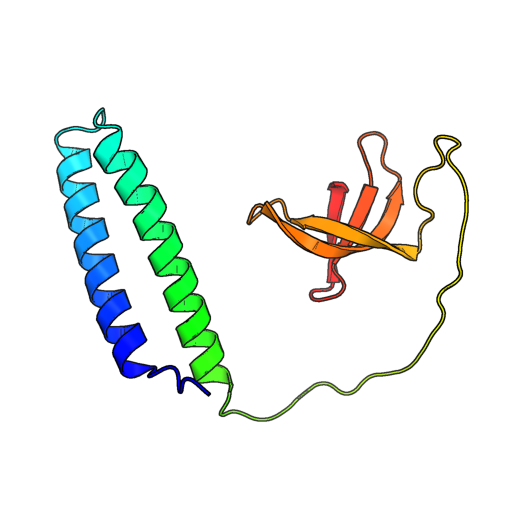A A 1 108 ? -11.767 -7.332 -25.518 1.00 81.38 108 ALA A CA 1
ATOM 820 C C . ALA A 1 10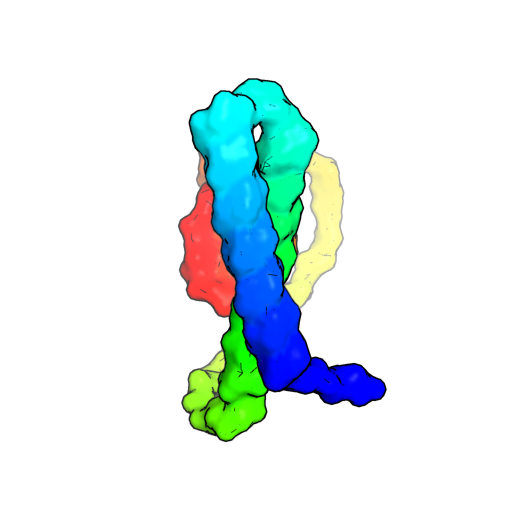8 ? -12.834 -6.421 -24.910 1.00 81.38 108 ALA A C 1
ATOM 822 O O . ALA A 1 108 ? -12.602 -5.691 -23.950 1.00 81.38 108 ALA A O 1
ATOM 823 N N . HIS A 1 109 ? -14.043 -6.492 -25.460 1.00 83.38 109 HIS A N 1
ATOM 824 C CA . HIS A 1 109 ? -15.222 -5.887 -24.843 1.00 83.38 109 HIS A CA 1
ATOM 825 C C . HIS A 1 109 ? -15.935 -6.927 -24.011 1.00 83.38 109 HIS A C 1
ATOM 827 O O . HIS A 1 109 ? -16.209 -8.025 -24.499 1.00 83.38 109 HIS A O 1
ATOM 833 N N . THR A 1 110 ? -16.306 -6.556 -22.795 1.00 79.38 110 THR A N 1
ATOM 834 C CA . THR A 1 110 ? -17.129 -7.405 -21.942 1.00 79.38 110 THR A CA 1
ATOM 835 C C . THR A 1 110 ? -18.532 -6.795 -21.830 1.00 79.38 110 THR A C 1
ATOM 837 O O . THR A 1 110 ? -18.784 -5.670 -22.295 1.00 79.38 110 THR A O 1
ATOM 840 N N . PRO A 1 111 ? -19.514 -7.548 -21.308 1.00 73.38 111 PRO A N 1
ATOM 841 C CA . PRO A 1 111 ? -20.843 -7.010 -21.042 1.00 73.38 111 PRO A CA 1
ATOM 842 C C . PRO A 1 111 ? -20.833 -5.895 -19.988 1.00 73.38 111 PRO A C 1
ATOM 844 O O . PRO A 1 111 ? -21.665 -4.997 -20.085 1.00 73.38 111 PRO A O 1
ATOM 847 N N . ASN A 1 112 ? -19.897 -5.941 -19.029 1.00 71.19 112 ASN A N 1
ATOM 848 C CA . ASN A 1 112 ? -19.822 -4.988 -17.916 1.00 71.19 112 ASN A CA 1
ATOM 849 C C . ASN A 1 112 ? -18.839 -3.832 -18.165 1.00 71.19 112 ASN A C 1
ATOM 851 O O . ASN A 1 112 ? -19.012 -2.775 -17.569 1.00 71.19 112 ASN A O 1
ATOM 855 N N . GLY A 1 113 ? -17.863 -4.001 -19.064 1.00 80.19 113 GLY A N 1
ATOM 856 C CA . GLY A 1 113 ? -16.807 -3.017 -19.291 1.00 80.19 113 GLY A CA 1
ATOM 857 C C . GLY A 1 113 ? -15.839 -3.427 -20.403 1.00 80.19 113 GLY A C 1
ATOM 858 O O . GLY A 1 113 ? -16.257 -3.814 -21.507 1.00 80.19 113 GLY A O 1
ATOM 859 N N . TYR A 1 114 ? -14.543 -3.331 -20.125 1.00 84.31 114 TYR A N 1
ATOM 860 C CA . TYR A 1 114 ? -13.464 -3.632 -21.059 1.00 84.31 114 TYR A CA 1
ATOM 861 C C . TYR A 1 114 ? -12.455 -4.573 -20.427 1.00 84.31 114 TYR A C 1
ATOM 863 O O . TYR A 1 114 ? -12.010 -4.376 -19.307 1.00 84.31 114 TYR A O 1
ATOM 871 N N . TYR A 1 115 ? -12.037 -5.576 -21.185 1.00 86.44 115 TYR A N 1
ATOM 872 C CA . TYR A 1 115 ? -10.880 -6.371 -20.824 1.00 86.44 115 TYR A CA 1
ATOM 873 C C . TYR A 1 115 ? -9.644 -5.648 -21.344 1.00 86.44 115 TYR A C 1
ATOM 875 O O . TYR A 1 115 ? -9.508 -5.472 -22.558 1.00 86.44 115 TYR A O 1
ATOM 883 N N . VAL A 1 116 ? -8.775 -5.197 -20.450 1.00 87.56 116 VAL A N 1
ATOM 884 C CA . VAL A 1 116 ? -7.575 -4.422 -20.773 1.00 87.56 116 VAL A CA 1
ATOM 885 C C . VAL A 1 116 ? -6.325 -5.179 -20.342 1.00 87.56 116 VAL A C 1
ATOM 887 O O . VAL A 1 116 ? -6.371 -5.962 -19.401 1.00 87.56 116 VAL A O 1
ATOM 890 N N . CYS A 1 117 ? -5.208 -4.963 -21.031 1.00 85.88 117 CYS A N 1
ATOM 891 C CA . CYS A 1 117 ? -3.898 -5.511 -20.692 1.00 85.88 117 CYS A CA 1
ATOM 892 C C . CYS A 1 117 ? -2.915 -4.374 -20.413 1.00 85.88 117 CYS A C 1
ATOM 894 O O . CYS A 1 117 ? -2.695 -3.537 -21.286 1.00 85.88 117 CYS A O 1
ATOM 896 N N . TYR A 1 118 ? -2.336 -4.331 -19.217 1.00 83.56 118 TYR A N 1
ATOM 897 C CA . TYR A 1 118 ? -1.423 -3.270 -18.803 1.00 83.56 118 TYR A CA 1
ATOM 898 C C . TYR A 1 118 ? -0.079 -3.380 -19.518 1.00 83.56 118 TYR A C 1
ATOM 900 O O . TYR A 1 118 ? 0.609 -4.396 -19.420 1.00 83.56 118 TYR A O 1
ATOM 908 N N . ASP A 1 119 ? 0.328 -2.312 -20.197 1.00 75.50 119 ASP A N 1
ATOM 909 C CA . ASP A 1 119 ? 1.518 -2.290 -21.051 1.00 75.50 119 ASP A CA 1
ATOM 910 C C . ASP A 1 119 ? 2.832 -2.473 -20.272 1.00 75.50 119 ASP A C 1
ATOM 912 O O . ASP A 1 119 ? 3.811 -2.985 -20.816 1.00 75.50 119 ASP A O 1
ATOM 916 N N . GLY A 1 120 ? 2.854 -2.096 -18.989 1.00 69.00 120 GLY A N 1
ATOM 917 C CA . GLY A 1 120 ? 4.026 -2.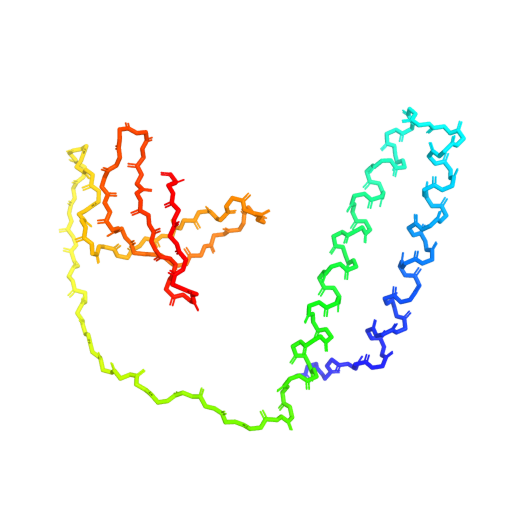240 -18.120 1.00 69.00 120 GLY A CA 1
ATOM 918 C C . GLY A 1 120 ? 4.283 -3.667 -17.627 1.00 69.00 120 GLY A C 1
ATOM 919 O O . GLY A 1 120 ? 5.431 -4.018 -17.356 1.00 69.00 120 GLY A O 1
ATOM 920 N N . TRP A 1 121 ? 3.237 -4.499 -17.533 1.00 75.31 121 TRP A N 1
ATOM 921 C CA . TRP A 1 121 ? 3.307 -5.796 -16.839 1.00 75.31 121 TRP A CA 1
ATOM 922 C C . TRP A 1 121 ? 2.722 -6.978 -17.620 1.00 75.31 121 TRP A C 1
ATOM 924 O O . TRP A 1 121 ? 2.999 -8.126 -17.284 1.00 75.31 121 TRP A O 1
ATOM 934 N N . GLY A 1 122 ? 1.924 -6.734 -18.662 1.00 72.00 122 GLY A N 1
ATOM 935 C CA . GLY A 1 122 ? 1.251 -7.777 -19.445 1.00 72.00 122 GLY A CA 1
ATOM 936 C C . GLY A 1 122 ? 0.089 -8.466 -18.717 1.00 72.00 122 GLY A C 1
ATOM 937 O O . GLY A 1 122 ? -0.443 -9.463 -19.210 1.00 72.00 122 GLY A O 1
ATOM 938 N N . ASN A 1 123 ? -0.297 -7.958 -17.544 1.00 77.62 123 ASN A N 1
ATOM 939 C CA . ASN A 1 123 ? -1.448 -8.436 -16.786 1.00 77.62 123 ASN A CA 1
ATOM 940 C C . ASN A 1 123 ? -2.739 -7.933 -17.422 1.00 77.62 123 ASN A C 1
ATOM 942 O O . ASN A 1 123 ? -2.783 -6.809 -17.916 1.00 77.62 123 ASN A O 1
ATOM 946 N N . ARG A 1 124 ? -3.789 -8.754 -17.382 1.00 83.94 124 ARG A N 1
ATOM 947 C CA . ARG A 1 124 ? -5.064 -8.473 -18.041 1.00 83.94 124 ARG A CA 1
ATOM 948 C C . ARG A 1 124 ? -6.236 -8.582 -17.076 1.00 83.94 124 ARG A C 1
ATOM 950 O O . ARG A 1 124 ? -6.365 -9.589 -16.381 1.00 83.94 124 ARG A O 1
ATOM 957 N N . GLU A 1 125 ? -7.071 -7.557 -17.057 1.00 83.75 125 GLU A N 1
ATOM 958 C CA . GLU A 1 125 ? -8.172 -7.399 -16.107 1.00 83.75 125 GLU A CA 1
ATOM 959 C C . GLU A 1 125 ? -9.412 -6.822 -16.803 1.00 83.75 125 GLU A C 1
ATOM 961 O O . GLU A 1 125 ? -9.304 -6.152 -17.831 1.00 83.75 125 GLU A O 1
ATOM 966 N N . GLU A 1 126 ? -10.595 -7.132 -16.266 1.00 85.62 126 GLU A N 1
ATOM 967 C CA . GLU A 1 126 ? -11.852 -6.486 -16.654 1.00 85.62 126 GLU A CA 1
ATOM 968 C C . GLU A 1 126 ? -12.052 -5.228 -15.803 1.00 85.62 126 GLU A C 1
ATOM 970 O O . GLU A 1 126 ? -12.147 -5.338 -14.582 1.00 85.62 126 GLU A O 1
ATOM 975 N N . VAL A 1 127 ? -12.141 -4.069 -16.460 1.00 79.56 127 VAL A N 1
ATOM 976 C CA . VAL A 1 127 ? -12.381 -2.744 -15.860 1.00 79.56 127 VAL A CA 1
ATOM 977 C C . VAL A 1 127 ? -13.649 -2.089 -16.388 1.00 79.56 127 VAL A C 1
ATOM 979 O O . VAL A 1 127 ? -14.054 -2.393 -17.540 1.00 79.56 127 VAL A O 1
#

Organism: NCBI:txid192259

Nearest PDB structures (foldseek):
  1lrz-assembly1_A  TM=9.825E-01  e=2.334E-01  Staphylococcus aureus
  2wac-assembly2_B  TM=5.765E-01  e=1.377E-02  Drosophila melanogaster
  6xns-assembly1_B  TM=8.991E-01  e=1.292E+00  synthetic construct
  8p1z-assembly1_AAA-2  TM=4.342E-01  e=2.846E+00  Arabidopsis thaliana

Mean predicted aligned error: 17.19 Å

InterPro domains:
  IPR002999 Tudor domain [PS50304] (84-127)
  IPR002999 Tudor domain [SM00333] (83-127)
  IPR010304 Survival motor neuron, Tudor domain [PF06003] (84-126)

Foldseek 3Di:
DDPPDLVVLVVVLVVLVVVLVVLVVVCVVPVPDPVSVVSNVVSVVVNVVSVVVSVVSVVPPDDDDDDDDDDDDDDDDDDDDPDADDFQDWDWDQDPVPRDTAIWTFHAADPVATWTAGPVPRDTDGD

Solvent-accessible surface area (backbone atoms only — not comparable to full-atom values): 7930 Å² total; per-residue (Å²): 132,85,76,81,52,61,69,56,52,55,50,51,43,55,51,49,54,52,50,45,51,53,38,50,55,51,34,71,78,42,74,82,45,59,70,46,53,52,48,42,50,55,48,51,51,55,43,52,55,49,51,51,53,48,49,57,67,63,54,75,81,65,89,87,88,84,91,84,82,80,88,82,83,86,83,83,90,85,78,96,68,93,69,74,81,55,67,72,41,78,46,74,41,62,40,89,88,81,68,49,78,41,59,20,28,28,69,40,81,50,99,89,41,35,28,31,28,29,74,89,75,73,52,72,49,80,80

Secondary structure (DSSP, 8-state):
-----HHHHHHHHHHHHHHHHHHHHHHHH-TT-HHHHHHHHHHHHHHHHHHHHHHHHHHTT-------------------SS-PPPTT-EEEEE-TTT--EEEEEEEEE-SSSEEEEETTT--EEE-